Protein AF-A0A528FI86-F1 (afdb_monomer)

Mean predicted aligned error: 15.49 Å

Structure (mmCIF, N/CA/C/O backbone):
data_AF-A0A528FI86-F1
#
_entry.id   AF-A0A528FI86-F1
#
loop_
_atom_site.group_PDB
_atom_site.id
_atom_site.type_symbol
_atom_site.label_atom_id
_atom_site.label_alt_id
_atom_site.label_comp_id
_atom_site.label_asym_id
_atom_site.label_entity_id
_atom_site.label_seq_id
_atom_site.pdbx_PDB_ins_code
_atom_site.Cartn_x
_atom_site.Cartn_y
_atom_site.Cartn_z
_atom_site.occupancy
_atom_site.B_iso_or_equiv
_atom_site.auth_seq_id
_atom_site.auth_comp_id
_atom_site.auth_asym_id
_atom_site.auth_atom_id
_atom_site.pdbx_PDB_model_num
ATOM 1 N N . MET A 1 1 ? -14.736 50.034 0.607 1.00 47.41 1 MET A N 1
ATOM 2 C CA . MET A 1 1 ? -14.190 48.987 1.500 1.00 47.41 1 MET A CA 1
ATOM 3 C C . MET A 1 1 ? -15.368 48.361 2.235 1.00 47.41 1 MET A C 1
ATOM 5 O O . MET A 1 1 ? -15.806 48.892 3.247 1.00 47.41 1 MET A O 1
ATOM 9 N N . SER A 1 2 ? -15.983 47.348 1.622 1.00 43.88 2 SER A N 1
ATOM 10 C CA . SER A 1 2 ? -17.293 46.809 2.012 1.00 43.88 2 SER A CA 1
ATOM 11 C C . SER A 1 2 ? -17.225 45.978 3.296 1.00 43.88 2 SER A C 1
ATOM 13 O O . SER A 1 2 ? -16.253 45.262 3.529 1.00 43.88 2 SER A O 1
ATOM 15 N N . LEU A 1 3 ? -18.287 46.050 4.104 1.00 54.56 3 LEU A N 1
ATOM 16 C CA . LEU A 1 3 ? -18.442 45.384 5.408 1.00 54.56 3 LEU A CA 1
ATOM 17 C C . LEU A 1 3 ? -18.244 43.854 5.362 1.00 54.56 3 LEU A C 1
ATOM 19 O O . LEU A 1 3 ? -17.923 43.259 6.379 1.00 54.56 3 LEU A O 1
ATOM 23 N N . ALA A 1 4 ? -18.351 43.231 4.188 1.00 56.03 4 ALA A N 1
ATOM 24 C CA . ALA A 1 4 ? -18.111 41.802 3.991 1.00 56.03 4 ALA A CA 1
ATOM 25 C C . ALA A 1 4 ? -16.659 41.363 4.276 1.00 56.03 4 ALA A C 1
ATOM 27 O O . ALA A 1 4 ? -16.429 40.228 4.672 1.00 56.03 4 ALA A O 1
ATOM 28 N N . ALA A 1 5 ? -15.669 42.249 4.111 1.00 51.75 5 ALA A N 1
ATOM 29 C CA . ALA A 1 5 ? -14.257 41.883 4.277 1.00 51.75 5 ALA A CA 1
ATOM 30 C C . ALA A 1 5 ? -13.803 41.795 5.747 1.00 51.75 5 ALA A C 1
ATOM 32 O O . ALA A 1 5 ? -12.742 41.249 6.025 1.00 51.75 5 ALA A O 1
ATOM 33 N N . ARG A 1 6 ? -14.583 42.346 6.688 1.00 53.06 6 ARG A N 1
ATOM 34 C CA . ARG A 1 6 ? -14.261 42.335 8.129 1.00 53.06 6 ARG A CA 1
ATOM 35 C C . ARG A 1 6 ? -14.824 41.115 8.868 1.00 53.06 6 ARG A C 1
ATOM 37 O O . ARG A 1 6 ? -14.297 40.771 9.921 1.00 53.06 6 ARG A O 1
ATOM 44 N N . ASP A 1 7 ? -15.807 40.429 8.286 1.00 50.12 7 ASP A N 1
ATOM 45 C CA . ASP A 1 7 ? -16.419 39.214 8.848 1.00 50.12 7 ASP A CA 1
ATOM 46 C C . ASP A 1 7 ? -15.562 37.948 8.628 1.00 50.12 7 ASP A C 1
ATOM 48 O O . ASP A 1 7 ? -15.588 37.011 9.418 1.00 50.12 7 ASP A O 1
ATOM 52 N N . ALA A 1 8 ? -14.690 37.955 7.614 1.00 52.78 8 ALA A N 1
ATOM 53 C CA . ALA A 1 8 ? -13.815 36.827 7.276 1.00 52.78 8 ALA A CA 1
ATOM 54 C C . ALA A 1 8 ? -12.637 36.603 8.253 1.00 52.78 8 ALA A C 1
ATOM 56 O O . ALA A 1 8 ? -11.824 35.706 8.045 1.00 52.78 8 ALA A O 1
ATOM 57 N N . THR A 1 9 ? -12.519 37.405 9.316 1.00 55.88 9 THR A N 1
ATOM 58 C CA . THR A 1 9 ? -11.391 37.343 10.268 1.00 55.88 9 THR A CA 1
ATOM 59 C C . THR A 1 9 ? -11.615 36.338 11.409 1.00 55.88 9 THR A C 1
ATOM 61 O O . THR A 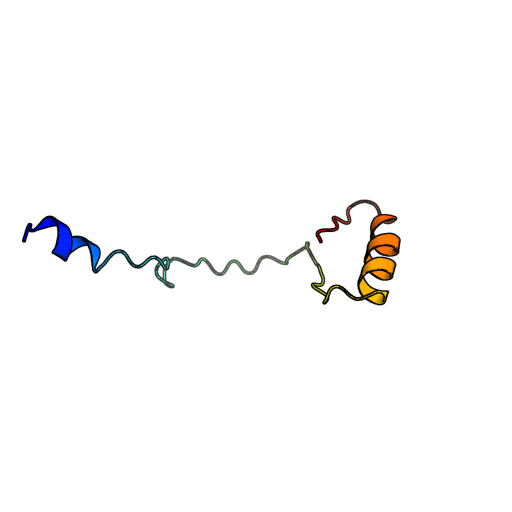1 9 ? -10.721 36.135 12.224 1.00 55.88 9 THR A O 1
ATOM 64 N N . HIS A 1 10 ? -12.793 35.703 11.484 1.00 56.03 10 HIS A N 1
ATOM 65 C CA . HIS A 1 10 ? -13.185 34.823 12.597 1.00 56.03 10 HIS A CA 1
ATOM 66 C C . HIS A 1 10 ? -13.675 33.428 12.190 1.00 56.03 10 HIS A C 1
ATOM 68 O O . HIS A 1 10 ? -14.161 32.673 13.032 1.00 56.03 10 HIS A O 1
ATOM 74 N N . SER A 1 11 ? -13.506 33.024 10.932 1.00 55.09 11 SER A N 1
ATOM 75 C CA . SER A 1 11 ? -13.669 31.616 10.569 1.00 55.09 11 SER A CA 1
ATOM 76 C C . SER A 1 11 ? -12.392 30.867 10.938 1.00 55.09 11 SER A C 1
ATOM 78 O O . SER A 1 11 ? -11.495 30.696 10.116 1.00 55.09 11 SER A O 1
ATOM 80 N N . ASN A 1 12 ? -12.288 30.462 12.205 1.00 55.97 12 ASN A N 1
ATOM 81 C CA . ASN A 1 12 ? -11.283 29.505 12.650 1.00 55.97 12 ASN A CA 1
ATOM 82 C C . ASN A 1 12 ? -11.395 28.247 11.772 1.00 55.97 12 ASN A C 1
ATOM 84 O O . ASN A 1 12 ? -12.318 27.452 11.917 1.00 55.97 12 ASN A O 1
ATOM 88 N N . ILE A 1 13 ? -10.456 28.089 10.834 1.00 59.12 13 ILE A N 1
ATOM 89 C CA . ILE A 1 13 ? -10.308 26.904 9.967 1.00 59.12 13 ILE A CA 1
ATOM 90 C C . ILE A 1 13 ? -10.074 25.640 10.816 1.00 59.12 13 ILE A C 1
ATOM 92 O O . ILE A 1 13 ? -10.336 24.519 10.386 1.00 59.12 13 ILE A O 1
ATOM 96 N N . PHE A 1 14 ? -9.613 25.822 12.052 1.00 58.91 14 PHE A N 1
ATOM 97 C CA . PHE A 1 14 ? -9.484 24.776 13.048 1.00 58.91 14 PHE A CA 1
ATOM 98 C C . PHE 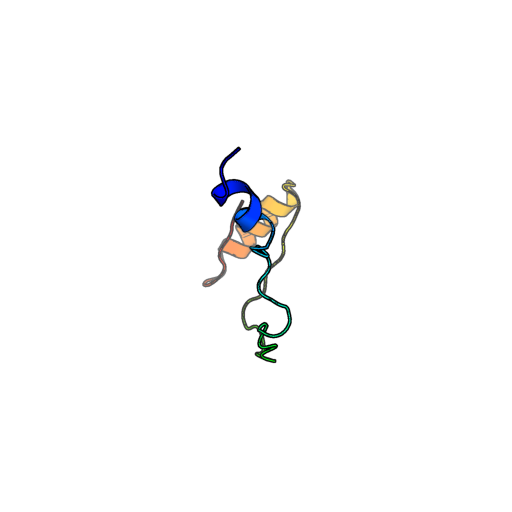A 1 14 ? -10.799 24.638 13.811 1.00 58.91 14 PHE A C 1
ATOM 100 O O . PHE A 1 14 ? -11.223 25.561 14.506 1.00 58.91 14 PHE A O 1
ATOM 107 N N . LYS A 1 15 ? -11.421 23.462 13.698 1.00 57.78 15 LYS A N 1
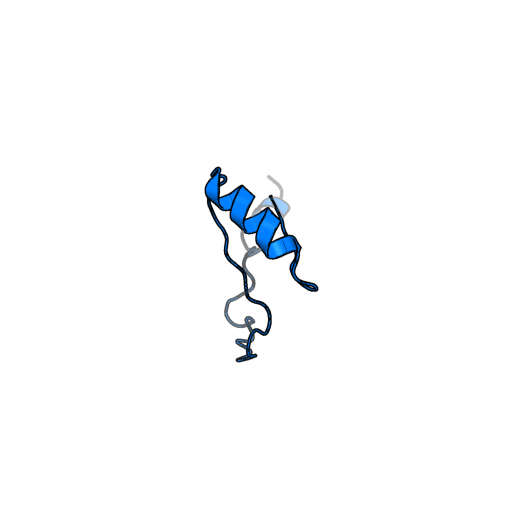ATOM 108 C CA . LYS A 1 15 ? -12.491 23.017 14.596 1.00 57.78 15 LYS A CA 1
ATOM 109 C C . LYS A 1 15 ? -12.045 23.291 16.038 1.00 57.78 15 LYS A C 1
ATOM 111 O O . LYS A 1 15 ? -10.933 22.907 16.404 1.00 57.78 15 LYS A O 1
ATOM 116 N N . GLU A 1 16 ? -12.859 24.002 16.823 1.00 59.03 16 GLU A N 1
ATOM 117 C CA . GLU A 1 16 ? -12.523 24.320 18.214 1.00 59.03 16 GLU A CA 1
ATOM 118 C C . GLU A 1 16 ? -12.138 23.023 18.942 1.00 59.03 16 GLU A C 1
ATOM 120 O O . GLU A 1 16 ? -12.859 22.030 18.866 1.00 59.03 16 GLU A O 1
ATOM 125 N N . MET A 1 17 ? -11.007 23.011 19.661 1.00 55.69 17 MET A N 1
ATOM 126 C CA . MET A 1 17 ? -10.503 21.825 20.386 1.00 55.69 17 MET A CA 1
ATOM 127 C C . MET A 1 17 ? -11.505 21.244 21.399 1.00 55.69 17 MET A C 1
ATOM 129 O O . MET A 1 17 ? -11.308 20.150 21.917 1.00 55.69 17 MET A O 1
ATOM 133 N N . LYS A 1 18 ? -12.579 21.981 21.688 1.00 57.47 18 LYS A N 1
ATOM 134 C CA . LYS A 1 18 ? -13.701 21.570 22.530 1.00 57.47 18 LYS A CA 1
ATOM 135 C C . LYS A 1 18 ? -14.608 20.523 21.865 1.00 57.47 18 LYS A C 1
ATOM 137 O O . LYS A 1 18 ? -15.344 19.839 22.564 1.00 57.47 18 LYS A O 1
ATOM 142 N N . ASP A 1 19 ? -14.529 20.399 20.542 1.00 55.75 19 ASP A N 1
ATOM 143 C CA . ASP A 1 19 ? -15.355 19.530 19.693 1.00 55.75 19 ASP A CA 1
ATOM 144 C C . ASP A 1 19 ? -14.562 18.331 19.123 1.00 55.75 19 ASP A C 1
ATOM 146 O O . ASP A 1 19 ? -15.009 17.626 18.213 1.00 55.75 19 ASP A O 1
ATOM 150 N N . ILE A 1 20 ? -13.343 18.108 19.629 1.00 61.00 20 ILE A N 1
ATOM 151 C CA . ILE A 1 20 ? -12.564 16.898 19.363 1.00 61.00 20 ILE A CA 1
ATOM 152 C C . ILE A 1 20 ? -12.976 15.875 20.420 1.00 61.00 20 ILE A C 1
ATOM 154 O O . ILE A 1 20 ? -12.464 15.868 21.539 1.00 61.00 20 ILE A O 1
ATOM 158 N N . THR A 1 21 ? -13.929 15.012 20.079 1.00 62.94 21 THR A N 1
ATOM 159 C CA . THR A 1 21 ? -14.237 13.830 20.883 1.00 62.94 21 THR A CA 1
ATOM 160 C C . THR A 1 21 ? -13.022 12.912 20.848 1.00 62.94 21 THR A C 1
ATOM 162 O O . THR A 1 21 ? -12.757 12.249 19.847 1.00 62.94 21 THR A O 1
ATOM 165 N N . PHE A 1 22 ? -12.240 12.916 21.928 1.00 57.84 22 PHE A N 1
ATOM 166 C CA . PHE A 1 22 ? -11.107 12.015 22.114 1.00 57.84 22 PHE A CA 1
ATOM 167 C C . PHE A 1 22 ? -11.651 10.616 22.426 1.00 57.84 22 PHE A C 1
ATOM 169 O O . PHE A 1 22 ? -11.657 10.159 23.568 1.00 57.84 22 PHE A O 1
ATOM 176 N N . GLU A 1 23 ? -12.206 9.959 21.412 1.00 64.44 23 GLU A N 1
ATOM 177 C CA . GLU A 1 23 ? -12.632 8.576 21.539 1.00 64.44 23 GLU A CA 1
ATOM 178 C C . GLU A 1 23 ? -11.379 7.714 21.720 1.00 64.44 23 GLU A C 1
ATOM 180 O O . GLU A 1 23 ? -10.516 7.640 20.846 1.00 64.44 23 GLU A O 1
ATOM 185 N N . GLN A 1 24 ? -11.251 7.072 22.884 1.00 63.28 24 GLN A N 1
ATOM 186 C CA . GLN A 1 24 ? -10.203 6.087 23.171 1.00 63.28 24 GLN A CA 1
ATOM 187 C C . GLN A 1 24 ? -10.476 4.771 22.426 1.00 63.28 24 GLN A C 1
ATOM 189 O O . GLN A 1 24 ? -10.523 3.693 23.016 1.00 63.28 24 GLN A O 1
ATOM 194 N N . THR A 1 25 ? -10.714 4.841 21.122 1.00 67.94 25 THR A N 1
ATOM 195 C CA . THR A 1 25 ? -10.902 3.660 20.285 1.00 67.94 25 THR A CA 1
ATOM 1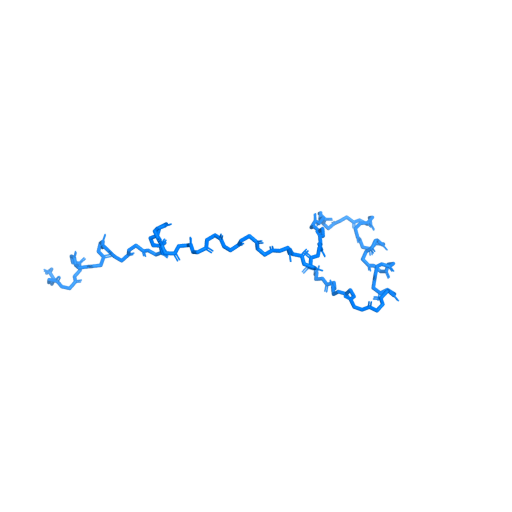96 C C . THR A 1 25 ? -9.543 3.083 19.922 1.00 67.94 25 THR A C 1
ATOM 198 O O . THR A 1 25 ? -8.651 3.7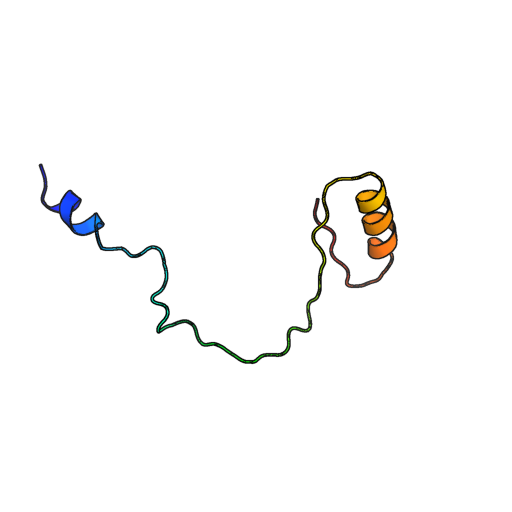95 19.460 1.00 67.94 25 THR A O 1
ATOM 201 N N . ILE A 1 26 ? -9.379 1.778 20.128 1.00 73.38 26 ILE A N 1
ATOM 202 C CA . ILE A 1 26 ? -8.176 1.053 19.722 1.00 73.38 26 ILE A CA 1
ATOM 203 C C . ILE A 1 26 ? -8.105 1.087 18.190 1.00 73.38 26 ILE A C 1
ATOM 205 O O . ILE A 1 26 ? -9.005 0.592 17.513 1.00 73.38 26 ILE A O 1
ATOM 209 N N . SER A 1 27 ? -7.038 1.670 17.634 1.00 73.19 27 SER A N 1
ATOM 210 C CA . SER A 1 27 ? -6.809 1.615 16.189 1.00 73.19 27 SER A CA 1
ATOM 211 C C . SER A 1 27 ? -6.421 0.195 15.788 1.00 73.19 27 SER A C 1
ATOM 213 O O . SER A 1 27 ? -5.376 -0.313 16.194 1.00 73.19 27 SER A O 1
ATOM 215 N N . HIS A 1 28 ? -7.246 -0.437 14.956 1.00 82.44 28 HIS A N 1
ATOM 216 C CA . HIS A 1 28 ? -6.919 -1.708 14.301 1.00 82.44 28 HIS A CA 1
ATOM 217 C C . HIS A 1 28 ? -6.175 -1.513 12.971 1.00 82.44 28 HIS A C 1
ATOM 219 O O . HIS A 1 28 ? -5.825 -2.492 12.313 1.00 82.44 28 HIS A O 1
ATOM 225 N N . GLN A 1 29 ? -5.920 -0.261 12.581 1.00 78.69 29 GLN A N 1
ATOM 226 C CA . GLN A 1 29 ? -5.152 0.093 11.395 1.00 78.69 29 GLN A CA 1
ATOM 227 C C . GLN A 1 29 ? -3.764 0.583 11.822 1.00 78.69 29 GLN A C 1
ATOM 229 O O . GLN A 1 29 ? -3.635 1.562 12.561 1.00 78.69 29 GLN A O 1
ATOM 234 N N . CYS A 1 30 ? -2.725 -0.110 11.360 1.00 82.88 30 CYS A N 1
ATOM 235 C CA . CYS A 1 30 ? -1.332 0.287 11.530 1.00 82.88 30 CYS A CA 1
ATOM 236 C C . CYS A 1 30 ? -0.663 0.464 10.162 1.00 82.88 30 CYS A C 1
ATOM 238 O O . CYS A 1 30 ? -1.050 -0.165 9.177 1.00 82.88 30 CYS A O 1
ATOM 240 N N . GLY A 1 31 ? 0.332 1.343 10.104 1.00 87.12 31 GLY A N 1
ATOM 241 C CA . GLY A 1 31 ? 1.084 1.630 8.890 1.00 87.12 31 GLY A CA 1
ATOM 242 C C . GLY A 1 31 ? 2.384 2.353 9.213 1.00 87.12 31 GLY A C 1
ATOM 243 O O . GLY A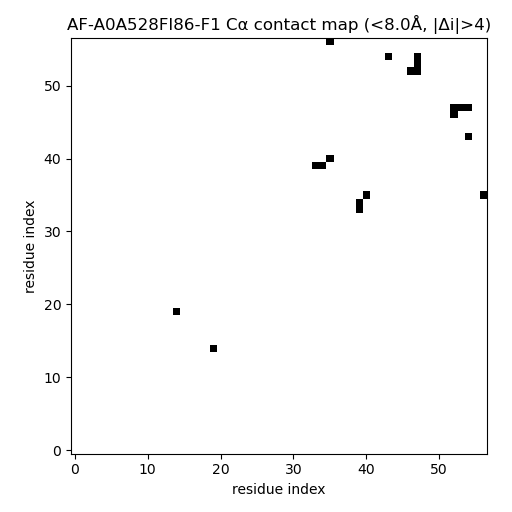 1 31 ? 2.549 2.884 10.312 1.00 87.12 31 GLY A O 1
ATOM 244 N N . VAL A 1 32 ? 3.307 2.347 8.256 1.00 85.81 32 VAL A N 1
ATOM 245 C CA . VAL A 1 32 ? 4.592 3.044 8.340 1.00 85.81 32 VAL A CA 1
ATOM 246 C C . VAL A 1 32 ? 4.756 3.930 7.114 1.00 85.81 32 VAL A C 1
ATOM 248 O O . VAL A 1 3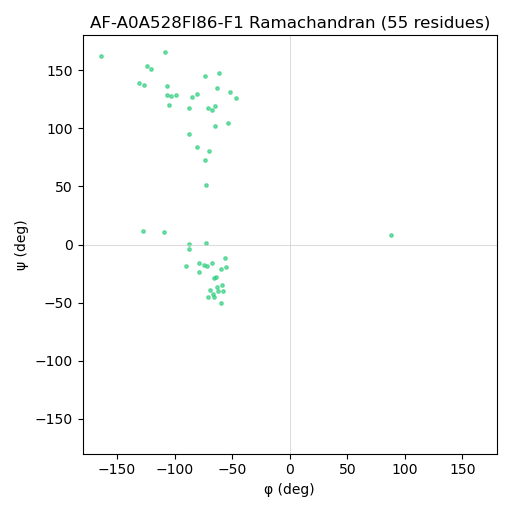2 ? 4.457 3.507 6.000 1.00 85.81 32 VAL A O 1
ATOM 251 N N . THR A 1 33 ? 5.239 5.150 7.322 1.00 89.19 33 THR A N 1
ATOM 252 C CA . THR A 1 33 ? 5.649 6.045 6.237 1.00 89.19 33 THR A CA 1
ATOM 253 C C . THR A 1 33 ? 7.165 6.023 6.169 1.00 89.19 33 THR A C 1
ATOM 255 O O . THR A 1 33 ? 7.836 6.220 7.183 1.00 89.19 33 THR A O 1
ATOM 258 N N . MET A 1 34 ? 7.708 5.766 4.985 1.00 86.50 34 MET A N 1
ATOM 259 C CA . MET A 1 34 ? 9.146 5.697 4.750 1.00 86.50 34 MET A CA 1
ATOM 260 C C . MET A 1 34 ? 9.525 6.679 3.645 1.00 86.50 34 MET A C 1
ATOM 262 O O . MET A 1 34 ? 8.707 7.006 2.790 1.00 86.50 34 MET A O 1
ATOM 266 N N . ASN A 1 35 ? 10.768 7.152 3.668 1.00 90.12 35 ASN A N 1
ATOM 267 C CA . ASN A 1 35 ? 11.332 7.883 2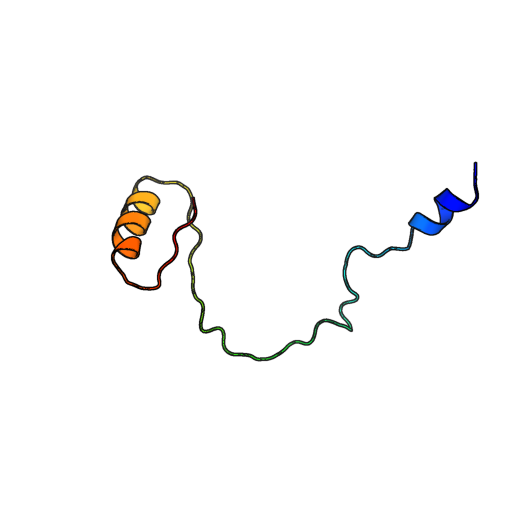.538 1.00 90.12 35 ASN A CA 1
ATOM 268 C C . ASN A 1 35 ? 11.369 6.971 1.300 1.00 90.12 35 ASN A C 1
ATOM 270 O O . ASN A 1 35 ? 11.610 5.774 1.454 1.00 90.12 35 ASN A O 1
ATOM 274 N N . ASP A 1 36 ? 11.198 7.526 0.096 1.00 85.81 36 ASP A N 1
ATOM 275 C CA . ASP A 1 36 ? 11.313 6.770 -1.159 1.00 85.81 36 ASP A CA 1
ATOM 276 C C . ASP A 1 36 ? 12.777 6.372 -1.412 1.00 85.81 36 ASP A C 1
ATOM 278 O O . ASP A 1 36 ? 13.537 7.045 -2.110 1.00 85.81 36 ASP A O 1
ATOM 282 N N . SER A 1 37 ? 13.202 5.297 -0.750 1.00 89.69 37 SER A N 1
ATOM 283 C CA . SER A 1 37 ? 14.486 4.637 -0.949 1.00 89.69 37 SER A CA 1
ATOM 284 C C . SER A 1 37 ? 14.300 3.298 -1.655 1.00 89.69 37 SER A C 1
ATOM 286 O O . SER A 1 37 ? 13.201 2.740 -1.731 1.00 89.69 37 SER A O 1
ATOM 288 N N . VAL A 1 38 ? 15.405 2.747 -2.157 1.00 90.00 38 VAL A N 1
ATOM 289 C CA . VAL A 1 38 ? 15.409 1.404 -2.751 1.00 90.00 38 VAL A CA 1
ATOM 290 C C . VAL A 1 38 ? 14.936 0.346 -1.752 1.00 90.00 38 VAL A C 1
ATOM 292 O O . VAL A 1 38 ? 14.211 -0.570 -2.138 1.00 90.00 38 VAL A O 1
ATOM 295 N N . GLU A 1 39 ? 15.260 0.500 -0.465 1.00 88.88 39 GLU A N 1
ATOM 296 C CA . GLU A 1 39 ? 14.775 -0.409 0.576 1.00 88.88 39 GLU A CA 1
ATOM 297 C C . GLU A 1 39 ? 13.269 -0.256 0.821 1.00 88.88 39 GLU A C 1
ATOM 299 O O . GLU A 1 39 ? 12.578 -1.260 0.986 1.00 88.88 39 GLU A O 1
ATOM 304 N N . ALA A 1 40 ? 12.737 0.971 0.799 1.00 88.25 40 ALA A N 1
ATOM 305 C CA . ALA A 1 40 ? 11.305 1.213 0.986 1.00 88.25 40 ALA A CA 1
ATOM 306 C C . ALA A 1 40 ? 10.463 0.578 -0.131 1.00 88.25 40 ALA A C 1
ATOM 308 O O . ALA A 1 40 ? 9.402 0.015 0.141 1.00 88.25 40 ALA A O 1
ATOM 309 N N . ARG A 1 41 ? 10.965 0.587 -1.372 1.00 88.25 41 ARG A N 1
ATOM 310 C CA . ARG A 1 41 ? 10.313 -0.092 -2.503 1.00 88.25 41 ARG A CA 1
ATOM 311 C C . ARG A 1 41 ? 10.295 -1.607 -2.328 1.00 88.25 41 ARG A C 1
ATOM 313 O O . ARG A 1 41 ? 9.234 -2.206 -2.464 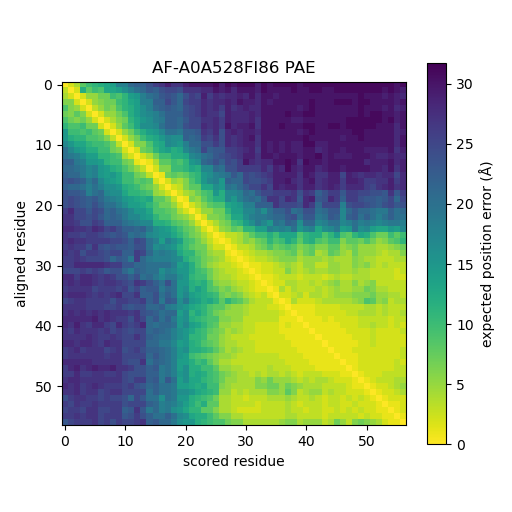1.00 88.25 41 ARG A O 1
ATOM 320 N N . ALA A 1 42 ? 11.415 -2.204 -1.920 1.00 89.81 42 ALA A N 1
ATOM 321 C CA . ALA A 1 42 ? 11.479 -3.640 -1.647 1.00 89.81 42 ALA A CA 1
ATOM 322 C C . ALA A 1 42 ? 10.538 -4.061 -0.499 1.00 89.81 42 ALA A C 1
ATOM 324 O O . ALA A 1 42 ? 9.873 -5.096 -0.575 1.00 89.81 42 ALA A O 1
ATOM 325 N N . ILE A 1 43 ? 10.442 -3.245 0.556 1.00 87.88 43 ILE A N 1
ATOM 326 C CA . ILE A 1 43 ? 9.524 -3.484 1.678 1.00 87.88 43 ILE A CA 1
ATOM 327 C C . ILE A 1 43 ? 8.069 -3.361 1.222 1.00 87.88 43 ILE A C 1
ATOM 329 O O . ILE A 1 43 ? 7.255 -4.208 1.588 1.00 87.88 43 ILE A O 1
ATOM 333 N N . ALA A 1 44 ? 7.740 -2.357 0.406 1.00 88.94 44 ALA A N 1
ATOM 334 C CA . ALA A 1 44 ? 6.410 -2.209 -0.171 1.00 88.94 44 ALA A CA 1
ATOM 335 C C . ALA A 1 44 ? 6.040 -3.436 -1.020 1.00 88.94 44 ALA A C 1
ATOM 337 O O . ALA A 1 44 ? 5.007 -4.054 -0.775 1.00 88.94 44 ALA A O 1
ATOM 338 N N . GLU A 1 45 ? 6.908 -3.868 -1.937 1.00 88.56 45 GLU A N 1
ATOM 339 C CA . GLU A 1 45 ? 6.675 -5.059 -2.768 1.00 88.56 45 GLU A CA 1
ATOM 340 C C . GLU A 1 45 ? 6.461 -6.334 -1.939 1.00 88.56 45 GLU A C 1
ATOM 342 O O . GLU A 1 45 ? 5.589 -7.147 -2.250 1.00 88.56 45 GLU A O 1
ATOM 347 N N . PHE A 1 46 ? 7.219 -6.506 -0.855 1.00 91.12 46 PHE A N 1
ATOM 348 C CA . PHE A 1 46 ? 7.060 -7.650 0.038 1.00 91.12 46 PHE A CA 1
ATOM 349 C C . PHE A 1 46 ? 5.762 -7.576 0.857 1.00 91.12 46 PHE A C 1
ATOM 351 O O . PHE A 1 46 ? 5.019 -8.555 0.947 1.00 91.12 46 PHE A O 1
ATOM 358 N N . MET A 1 47 ? 5.447 -6.410 1.425 1.00 88.19 47 MET A N 1
ATOM 359 C CA . MET A 1 47 ? 4.235 -6.198 2.222 1.00 88.19 47 MET A CA 1
ATOM 360 C C . MET A 1 47 ? 2.954 -6.312 1.383 1.00 88.19 47 MET A C 1
ATOM 362 O O . MET A 1 47 ? 1.933 -6.763 1.901 1.00 88.19 47 MET A O 1
ATOM 366 N N . GLY A 1 48 ? 3.012 -5.991 0.088 1.00 88.31 48 GLY A N 1
ATOM 367 C CA . GLY A 1 48 ? 1.886 -6.115 -0.847 1.00 88.31 48 GLY A CA 1
ATOM 368 C C . GLY A 1 48 ? 1.452 -7.552 -1.136 1.00 88.31 48 GLY A C 1
ATOM 369 O O . GLY A 1 48 ? 0.344 -7.774 -1.615 1.00 88.31 48 GLY A O 1
ATOM 370 N N . GLN A 1 49 ? 2.283 -8.543 -0.803 1.00 90.75 49 GLN A N 1
ATOM 371 C CA . GLN A 1 49 ? 1.918 -9.960 -0.917 1.00 90.75 49 GLN A CA 1
ATOM 372 C C . GLN A 1 49 ? 0.942 -10.395 0.186 1.00 90.75 49 GLN A C 1
ATOM 374 O O . GLN A 1 49 ? 0.290 -11.435 0.068 1.00 90.75 49 GLN A O 1
ATOM 379 N N . LYS A 1 50 ? 0.831 -9.618 1.272 1.00 89.62 50 LYS A N 1
ATOM 380 C CA . LYS A 1 50 ? -0.069 -9.917 2.383 1.00 89.62 50 LYS A CA 1
ATOM 381 C C . LYS A 1 50 ? -1.478 -9.382 2.083 1.00 89.62 50 LYS A C 1
ATOM 383 O O . LYS A 1 50 ? -1.636 -8.184 1.842 1.00 89.62 50 LYS A O 1
ATOM 388 N N . PRO A 1 51 ? -2.527 -10.221 2.172 1.00 88.12 51 PRO A N 1
ATOM 389 C CA . PRO A 1 51 ? -3.896 -9.758 1.978 1.00 88.12 51 PRO A CA 1
ATOM 390 C C . PRO A 1 51 ? -4.277 -8.732 3.054 1.00 88.12 51 PRO A C 1
ATOM 392 O O . PRO A 1 51 ? -4.011 -8.933 4.241 1.00 88.12 51 PRO A O 1
ATOM 395 N N . GLY A 1 52 ? -4.911 -7.637 2.631 1.00 86.56 52 GLY A N 1
ATOM 396 C CA . GLY A 1 52 ? -5.351 -6.556 3.520 1.00 86.56 52 GLY A CA 1
ATOM 397 C C . GLY A 1 52 ? -4.314 -5.458 3.781 1.00 86.56 52 GLY A C 1
ATOM 398 O O . GLY A 1 52 ? -4.563 -4.601 4.626 1.00 86.56 52 GLY A O 1
ATOM 399 N N . VAL A 1 53 ? -3.175 -5.457 3.080 1.00 87.69 53 VAL A N 1
ATOM 400 C CA . VAL A 1 53 ? -2.206 -4.350 3.107 1.00 87.69 53 VAL A CA 1
ATOM 401 C C . VAL A 1 53 ? -2.404 -3.453 1.883 1.00 87.69 53 VAL A C 1
ATOM 403 O O . VAL A 1 53 ? -2.407 -3.933 0.753 1.00 87.69 53 VAL A O 1
ATOM 406 N N . THR A 1 54 ? -2.537 -2.146 2.113 1.00 87.94 54 THR A N 1
ATOM 407 C CA . THR A 1 54 ? -2.623 -1.125 1.058 1.00 87.94 54 THR A CA 1
ATOM 408 C C . THR A 1 54 ? -1.315 -0.347 0.995 1.00 87.94 54 THR A C 1
ATOM 410 O O . THR A 1 54 ? -0.846 0.156 2.014 1.00 87.94 54 THR A O 1
ATOM 413 N N . ILE A 1 55 ? -0.740 -0.229 -0.202 1.00 86.81 55 ILE A N 1
ATOM 414 C CA . ILE A 1 55 ? 0.508 0.502 -0.452 1.00 86.81 55 ILE A CA 1
ATOM 415 C C . ILE A 1 55 ? 0.184 1.808 -1.168 1.00 86.81 55 ILE A C 1
ATOM 417 O O . ILE A 1 55 ? -0.615 1.822 -2.103 1.00 86.81 55 ILE A O 1
ATOM 421 N N . THR A 1 56 ? 0.831 2.889 -0.736 1.00 87.31 56 THR A N 1
ATOM 422 C CA . THR A 1 56 ? 0.736 4.217 -1.357 1.00 87.31 56 THR A CA 1
ATOM 423 C C . THR A 1 56 ? 2.155 4.755 -1.554 1.00 87.31 56 THR A C 1
ATOM 425 O O . THR A 1 56 ? 2.984 4.551 -0.665 1.00 87.31 56 THR A O 1
ATOM 428 N N . TYR A 1 57 ? 2.427 5.389 -2.700 1.00 83.88 57 TYR A N 1
ATOM 429 C CA . TYR A 1 57 ? 3.736 5.943 -3.079 1.00 83.88 57 TYR A CA 1
ATOM 430 C C . TYR A 1 57 ? 3.711 7.469 -3.076 1.00 83.88 57 TYR A C 1
ATOM 432 O O . TYR A 1 57 ? 2.676 8.026 -3.511 1.00 83.88 57 TYR A O 1
#

pLDDT: mean 73.43, std 15.64, range [43.88, 91.12]

Secondary structure (DSSP, 8-state):
--THHHHTT---SSPPGGG-----PPP--------S-HHHHHHHHHHTTSTT-----

Radius of gyration: 21.42 Å; Cα contacts (8 Å, |Δi|>4): 10; chains: 1; bounding box: 34×59×26 Å

Sequence (57 aa):
MSLAARDATHSNIFKEMKDITFEQTISHQCGVTMNDSVEARAIAEFMGQKPGVTITY

Foldseek 3Di:
DDPVVVVVPPPPPDDPPVPPPPPPDDDPDDDDDDDPDPVVVVVQVVQVVDPPDDDDD

Solvent-accessible surface area (backbone atoms only — not comparable to full-atom values): 4204 Å² total; per-residue (Å²): 138,65,78,74,72,69,64,70,78,71,70,66,87,61,77,59,79,88,74,60,79,82,71,88,68,82,75,90,74,84,86,84,90,73,70,98,42,77,65,47,52,54,50,48,61,58,51,57,73,42,90,95,54,87,87,87,133